Protein AF-A0A6I4YFV4-F1 (afdb_monomer_lite)

pLDDT: mean 97.65, std 2.55, range [76.44, 98.81]

Secondary structure (DSSP, 8-state):
---HHHHHHHHHHHHHHHHHH-SS--TTSHHHHHHHHHHHHHHHHTTT-HHHHHHHHHHHHHTT-HHHHHHHHHHH-S--HHHHHHHHHHHHHHHHHHHHTT-HHHHHHHHHHHHHH---HHHHHHHHH--

Structure (mmCIF, N/CA/C/O backbone):
data_AF-A0A6I4YFV4-F1
#
_entry.id   AF-A0A6I4YFV4-F1
#
loop_
_atom_site.group_PDB
_atom_site.id
_atom_site.type_symbol
_atom_site.label_atom_id
_atom_site.label_alt_id
_atom_site.label_comp_id
_atom_site.label_asym_id
_atom_site.label_entity_id
_atom_site.label_seq_id
_atom_site.pdbx_PDB_ins_code
_atom_site.Cartn_x
_atom_site.Cartn_y
_atom_site.Cartn_z
_atom_site.occupancy
_atom_site.B_iso_or_equiv
_atom_site.auth_seq_id
_atom_site.auth_comp_id
_atom_site.auth_asym_id
_atom_site.auth_atom_id
_atom_site.pdbx_PDB_model_num
ATOM 1 N N . MET A 1 1 ? 24.383 0.272 -16.233 1.00 76.44 1 MET A N 1
ATOM 2 C CA . MET A 1 1 ? 23.343 0.424 -15.193 1.00 76.44 1 MET A CA 1
ATOM 3 C C . MET A 1 1 ? 22.097 0.940 -15.897 1.00 76.44 1 MET A C 1
ATOM 5 O O . MET A 1 1 ? 22.258 1.804 -16.747 1.00 76.44 1 MET A O 1
ATOM 9 N N . MET A 1 2 ? 20.920 0.359 -15.648 1.00 92.19 2 MET A N 1
ATOM 10 C CA . MET A 1 2 ? 19.659 0.828 -16.249 1.00 92.19 2 MET A CA 1
ATOM 11 C C . MET A 1 2 ? 19.318 2.244 -15.765 1.00 92.19 2 MET A C 1
ATOM 13 O O . MET A 1 2 ? 19.670 2.585 -14.634 1.00 92.19 2 MET A O 1
ATOM 17 N N . SER A 1 3 ? 18.641 3.048 -16.589 1.00 98.00 3 SER A N 1
ATOM 18 C CA . SER A 1 3 ? 18.149 4.373 -16.181 1.00 98.00 3 SER A CA 1
ATOM 19 C C . SER A 1 3 ? 16.913 4.277 -15.270 1.00 98.00 3 SER A C 1
ATOM 21 O O . SER A 1 3 ? 16.324 3.203 -15.110 1.00 98.00 3 SER A O 1
ATOM 23 N N . ALA A 1 4 ? 16.496 5.398 -14.671 1.00 98.12 4 ALA A N 1
ATOM 24 C CA . ALA A 1 4 ? 15.256 5.451 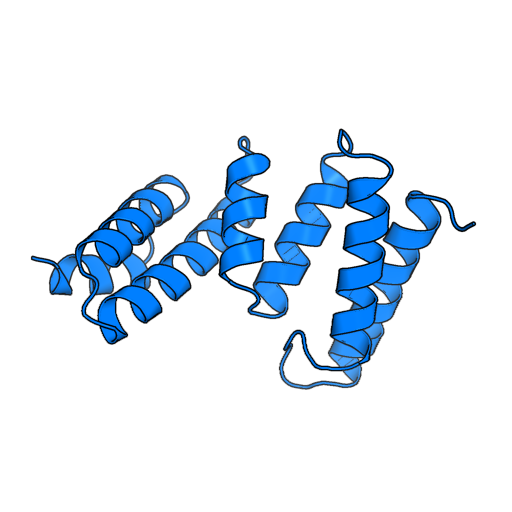-13.891 1.00 98.12 4 ALA A CA 1
ATOM 25 C C . ALA A 1 4 ? 14.028 5.127 -14.763 1.00 98.12 4 ALA A C 1
ATOM 27 O O . ALA A 1 4 ? 13.184 4.328 -14.361 1.00 98.12 4 ALA A O 1
ATOM 28 N N . GLY A 1 5 ? 13.985 5.659 -15.991 1.00 98.44 5 GLY A N 1
ATOM 29 C CA . GLY A 1 5 ? 12.933 5.366 -16.967 1.00 98.44 5 GLY A CA 1
ATOM 30 C C . GLY A 1 5 ? 12.903 3.899 -17.406 1.00 98.44 5 GLY A C 1
ATOM 31 O O . GLY A 1 5 ? 11.829 3.304 -17.465 1.00 98.44 5 GLY A O 1
ATOM 32 N N . ASP A 1 6 ? 14.066 3.273 -17.624 1.00 98.62 6 ASP A N 1
ATOM 33 C CA . ASP A 1 6 ? 14.132 1.841 -17.968 1.00 98.62 6 ASP A CA 1
ATOM 34 C C . ASP A 1 6 ? 13.599 0.962 -16.831 1.00 98.62 6 ASP A C 1
ATOM 36 O O . ASP A 1 6 ? 12.897 -0.023 -17.066 1.00 98.62 6 ASP A O 1
ATOM 40 N N . ASN A 1 7 ? 13.929 1.315 -15.584 1.00 98.75 7 ASN A N 1
ATOM 41 C CA . ASN A 1 7 ? 13.404 0.631 -14.406 1.00 98.75 7 ASN A CA 1
ATOM 42 C C . ASN A 1 7 ? 11.887 0.814 -14.294 1.00 98.75 7 ASN A C 1
ATOM 44 O O . ASN A 1 7 ? 11.171 -0.160 -14.077 1.00 98.75 7 ASN A O 1
ATOM 48 N N . PHE A 1 8 ? 11.381 2.030 -14.503 1.00 98.69 8 PHE A N 1
ATOM 49 C CA . PHE A 1 8 ? 9.947 2.300 -14.477 1.00 98.69 8 PHE A CA 1
ATOM 50 C C . PHE A 1 8 ? 9.189 1.485 -15.537 1.00 98.69 8 PHE A C 1
ATOM 52 O O . PHE A 1 8 ? 8.206 0.815 -15.217 1.00 98.69 8 PHE A O 1
ATOM 59 N N . ALA A 1 9 ? 9.696 1.450 -16.772 1.00 98.69 9 ALA A N 1
ATOM 60 C CA . ALA A 1 9 ? 9.115 0.653 -17.850 1.00 98.69 9 ALA A CA 1
ATOM 61 C C . ALA A 1 9 ? 9.141 -0.854 -17.537 1.00 98.69 9 ALA A C 1
ATOM 63 O O . ALA A 1 9 ? 8.137 -1.546 -17.722 1.00 98.69 9 ALA A O 1
ATOM 64 N N . LYS A 1 10 ? 10.253 -1.374 -16.996 1.00 98.62 10 LYS A N 1
ATOM 65 C CA . LYS A 1 10 ? 10.338 -2.786 -16.587 1.00 98.62 10 LYS A CA 1
ATOM 66 C C . LYS A 1 10 ? 9.394 -3.132 -15.446 1.00 98.62 10 LYS A C 1
ATOM 68 O O . LYS A 1 10 ? 8.813 -4.216 -15.456 1.00 98.62 10 LYS A O 1
ATOM 73 N N . ALA A 1 11 ? 9.198 -2.222 -14.497 1.00 98.75 11 ALA A N 1
ATOM 74 C CA . ALA A 1 11 ? 8.230 -2.413 -13.428 1.00 98.75 11 ALA A CA 1
ATOM 75 C C . ALA A 1 11 ? 6.809 -2.611 -13.982 1.00 98.75 11 ALA A C 1
ATOM 77 O O . ALA A 1 11 ? 6.113 -3.544 -13.577 1.00 98.75 11 ALA A O 1
ATOM 78 N N . GLN A 1 12 ? 6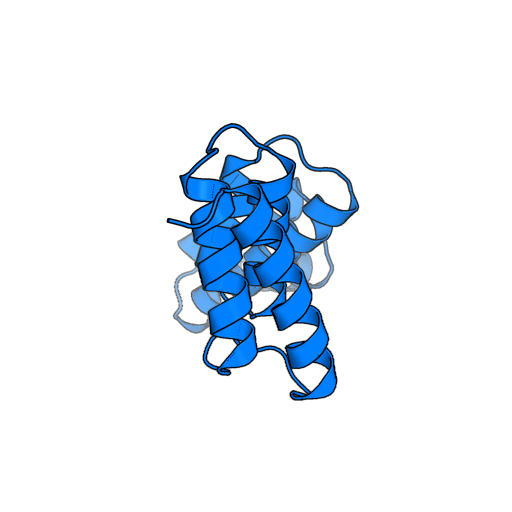.417 -1.788 -14.958 1.00 98.75 12 GLN A N 1
ATOM 79 C CA . GLN A 1 12 ? 5.125 -1.899 -15.641 1.00 98.75 12 GLN A CA 1
ATOM 80 C C . GLN A 1 12 ? 4.992 -3.200 -16.433 1.00 98.75 12 GLN A C 1
ATOM 82 O O . GLN A 1 12 ? 3.970 -3.880 -16.330 1.00 98.75 12 GLN A O 1
ATOM 87 N N . GLU A 1 13 ? 6.031 -3.586 -17.173 1.00 98.69 13 GLU A N 1
ATOM 88 C CA . GLU A 1 13 ? 6.051 -4.839 -17.929 1.00 98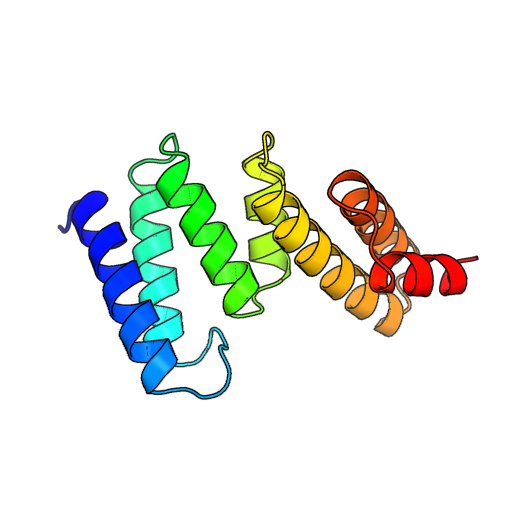.69 13 GLU A CA 1
ATOM 89 C C . GLU A 1 13 ? 5.855 -6.056 -17.011 1.00 98.69 13 GLU A C 1
ATOM 91 O O . GLU A 1 13 ? 4.985 -6.895 -17.265 1.00 98.69 13 GLU A O 1
ATOM 96 N N . TYR A 1 14 ? 6.607 -6.135 -15.909 1.00 98.75 14 TYR A N 1
ATOM 97 C CA . TYR A 1 14 ? 6.463 -7.232 -14.952 1.00 98.75 14 TYR A CA 1
ATOM 98 C C . TYR A 1 14 ? 5.108 -7.226 -14.254 1.00 98.75 14 TYR A C 1
ATOM 100 O O . TYR A 1 14 ? 4.552 -8.300 -14.035 1.00 98.75 14 TYR A O 1
ATOM 108 N N . ALA A 1 15 ? 4.546 -6.056 -13.942 1.00 98.69 15 ALA A N 1
ATOM 109 C CA . ALA A 1 15 ? 3.211 -5.962 -13.359 1.00 98.69 15 ALA A CA 1
ATOM 110 C C . ALA A 1 15 ? 2.137 -6.548 -14.293 1.00 98.69 15 ALA A C 1
ATOM 112 O O . ALA A 1 15 ? 1.286 -7.310 -13.838 1.00 98.69 15 ALA A O 1
ATOM 113 N N . VAL A 1 16 ? 2.213 -6.265 -15.599 1.00 98.50 16 VAL A N 1
ATOM 114 C CA . VAL A 1 16 ? 1.295 -6.837 -16.601 1.00 98.50 16 VAL A CA 1
ATOM 115 C C . VAL A 1 16 ? 1.458 -8.354 -16.696 1.00 98.50 16 VAL A C 1
ATOM 117 O O . VAL A 1 16 ? 0.469 -9.085 -16.691 1.00 98.50 16 VAL A O 1
ATOM 120 N N . GLN A 1 17 ? 2.695 -8.854 -16.735 1.00 98.62 17 GLN A N 1
ATOM 121 C CA . GLN A 1 17 ? 2.943 -10.301 -16.742 1.00 98.62 17 GLN A CA 1
ATOM 122 C C . GLN A 1 17 ? 2.431 -10.968 -15.456 1.00 98.62 17 GLN A C 1
ATOM 124 O O . GLN A 1 17 ? 1.857 -12.056 -15.501 1.00 98.62 17 GLN A O 1
ATOM 129 N N . ALA A 1 18 ? 2.609 -10.311 -14.309 1.00 98.44 18 ALA A N 1
ATOM 130 C CA . ALA A 1 18 ? 2.164 -10.800 -13.013 1.00 98.44 18 ALA A CA 1
ATOM 131 C C . ALA A 1 18 ? 0.633 -10.870 -12.911 1.00 98.44 18 ALA A C 1
ATOM 133 O O . ALA A 1 18 ? 0.122 -11.828 -12.333 1.00 98.44 18 ALA A O 1
ATOM 134 N N . ASP A 1 19 ? -0.086 -9.908 -13.498 1.00 97.94 19 ASP A N 1
ATOM 135 C CA . ASP A 1 19 ? -1.554 -9.919 -13.578 1.00 97.94 19 ASP A CA 1
ATOM 136 C C . ASP A 1 19 ? -2.090 -11.117 -14.374 1.00 97.94 19 ASP A C 1
ATOM 138 O O . ASP A 1 19 ? -3.137 -11.665 -14.036 1.00 97.94 19 ASP A O 1
ATOM 142 N N . VAL A 1 20 ? -1.365 -11.560 -15.405 1.00 97.81 20 VAL A N 1
ATOM 143 C CA . VAL A 1 20 ? -1.727 -12.756 -16.183 1.00 97.81 20 VAL A CA 1
ATOM 144 C C . VAL A 1 20 ? -1.362 -14.038 -15.432 1.00 97.81 20 VAL A C 1
ATOM 146 O O . VAL A 1 20 ? -2.126 -15.002 -15.427 1.00 97.81 20 VAL A O 1
ATOM 149 N N . ALA A 1 21 ? -0.186 -14.068 -14.803 1.00 97.88 21 ALA A N 1
ATOM 150 C CA . ALA A 1 21 ? 0.359 -15.275 -14.189 1.00 97.88 21 ALA A CA 1
ATOM 151 C C . ALA A 1 21 ? -0.261 -15.610 -12.823 1.00 97.88 21 ALA A C 1
ATOM 153 O O . ALA A 1 21 ? -0.306 -16.783 -12.439 1.00 97.88 21 ALA A O 1
ATOM 154 N N . TYR A 1 22 ? -0.693 -14.603 -12.058 1.00 97.44 22 TYR A N 1
ATOM 155 C CA . TYR A 1 22 ? -1.106 -14.776 -10.667 1.00 97.44 22 TYR A CA 1
ATOM 156 C C . TYR A 1 22 ? -2.530 -14.260 -10.432 1.00 97.44 22 TYR A C 1
ATOM 158 O O . TYR A 1 22 ? -2.749 -13.052 -10.456 1.00 97.44 22 TYR A O 1
ATOM 166 N N . PRO A 1 23 ? -3.486 -15.141 -10.073 1.00 94.75 23 PRO A N 1
ATOM 167 C CA . PRO A 1 23 ? -4.865 -14.731 -9.790 1.00 94.75 23 PRO A CA 1
ATOM 168 C C . PRO A 1 23 ? -5.003 -13.741 -8.628 1.00 94.75 23 PRO A C 1
ATOM 170 O O . PRO A 1 23 ? -5.977 -13.000 -8.548 1.00 94.75 23 PRO A O 1
ATOM 173 N N . VAL A 1 24 ? -4.049 -13.760 -7.692 1.00 95.31 24 VAL A N 1
ATOM 174 C CA . VAL A 1 24 ? -4.032 -12.879 -6.524 1.00 95.31 24 VAL A CA 1
ATOM 175 C C . VAL A 1 24 ? -2.673 -12.188 -6.440 1.00 95.31 24 VAL A C 1
ATOM 177 O O . VAL A 1 24 ? -1.650 -12.884 -6.372 1.00 95.31 24 VAL A O 1
ATOM 180 N N . PRO A 1 25 ? -2.634 -10.844 -6.403 1.00 96.38 25 PRO A N 1
ATOM 181 C CA . PRO A 1 25 ? -1.392 -10.114 -6.238 1.00 96.38 25 PRO A CA 1
ATOM 182 C C . PRO A 1 25 ? -0.873 -10.225 -4.804 1.00 96.38 25 PRO A C 1
ATOM 184 O O . PRO A 1 25 ? -1.600 -10.011 -3.829 1.00 96.38 25 PRO A O 1
ATOM 187 N N . PHE A 1 26 ? 0.409 -10.569 -4.690 1.00 96.31 26 PHE A N 1
ATOM 188 C CA . PHE A 1 26 ? 1.122 -10.690 -3.424 1.00 96.31 26 PHE A CA 1
ATOM 189 C C . PHE A 1 26 ? 2.617 -10.479 -3.659 1.00 96.31 26 PHE A C 1
ATOM 191 O O . PHE A 1 26 ? 3.154 -11.016 -4.630 1.00 96.31 26 PHE A O 1
ATOM 198 N N . TYR A 1 27 ? 3.271 -9.712 -2.785 1.00 94.31 27 TYR A N 1
ATOM 199 C CA . TYR A 1 27 ? 4.657 -9.271 -2.977 1.00 94.31 27 TYR A CA 1
ATOM 200 C C . TYR A 1 27 ? 5.635 -10.424 -3.238 1.00 94.31 27 TYR A C 1
ATOM 202 O O . TYR A 1 27 ? 6.425 -10.343 -4.170 1.00 94.31 27 TYR A O 1
ATOM 210 N N . ASP A 1 28 ? 5.531 -11.532 -2.499 1.00 94.31 28 ASP A N 1
ATOM 211 C CA . ASP A 1 28 ? 6.481 -12.652 -2.613 1.00 94.31 28 ASP A CA 1
ATOM 212 C C . ASP A 1 28 ? 6.363 -13.457 -3.920 1.00 94.31 28 ASP A C 1
ATOM 214 O O . ASP A 1 28 ? 7.153 -14.370 -4.172 1.00 94.31 28 ASP A O 1
ATOM 218 N N . ARG A 1 29 ? 5.391 -13.146 -4.784 1.00 97.19 29 ARG A N 1
ATOM 219 C CA . ARG A 1 29 ? 5.322 -13.745 -6.119 1.00 97.19 29 ARG A CA 1
ATOM 220 C C . ARG A 1 29 ? 6.424 -13.164 -6.998 1.00 97.19 29 ARG A C 1
ATOM 222 O O . ARG A 1 29 ? 6.556 -11.950 -7.095 1.00 97.19 29 ARG A O 1
ATOM 229 N N . THR A 1 30 ? 7.157 -14.021 -7.703 1.00 98.19 30 THR A N 1
ATOM 230 C CA . THR A 1 30 ? 8.371 -13.646 -8.446 1.00 98.19 30 THR A CA 1
ATOM 231 C C . THR A 1 30 ? 8.201 -12.417 -9.345 1.00 98.19 30 THR A C 1
ATOM 233 O O . THR A 1 30 ? 8.998 -11.490 -9.239 1.00 98.19 30 THR A O 1
ATOM 236 N N . LEU A 1 31 ? 7.154 -12.362 -10.180 1.00 98.44 31 LEU A N 1
ATOM 237 C CA . LEU A 1 31 ? 6.937 -11.208 -11.068 1.00 98.44 31 LEU A CA 1
ATOM 238 C C . LEU A 1 31 ? 6.456 -9.954 -10.318 1.00 98.44 31 LEU A C 1
ATOM 240 O O . LEU A 1 31 ? 6.840 -8.849 -10.684 1.00 98.44 31 LEU A O 1
ATOM 244 N N . TRP A 1 32 ? 5.674 -10.100 -9.240 1.00 98.50 32 TRP A N 1
ATOM 245 C CA . TRP A 1 32 ? 5.271 -8.953 -8.414 1.00 98.50 32 TRP A CA 1
ATOM 246 C C . TRP A 1 32 ? 6.451 -8.353 -7.660 1.00 98.50 32 TRP A C 1
ATOM 248 O O . TRP A 1 32 ? 6.588 -7.131 -7.626 1.00 98.50 32 TRP A O 1
ATOM 258 N N . LYS A 1 33 ? 7.325 -9.200 -7.114 1.00 98.44 33 LYS A N 1
ATOM 259 C CA . LYS A 1 33 ? 8.575 -8.767 -6.497 1.00 98.44 33 LYS A CA 1
ATOM 260 C C . LYS A 1 33 ? 9.445 -8.011 -7.494 1.00 98.44 33 LYS A C 1
ATOM 262 O O . LYS A 1 33 ? 9.849 -6.893 -7.205 1.00 98.44 33 LYS A O 1
ATOM 267 N N . ALA A 1 34 ? 9.645 -8.566 -8.691 1.00 98.56 34 ALA A N 1
ATOM 268 C CA . ALA A 1 34 ? 10.406 -7.902 -9.747 1.00 98.56 34 ALA A CA 1
ATOM 269 C C . ALA A 1 34 ? 9.799 -6.540 -10.133 1.00 98.56 34 ALA A C 1
ATOM 271 O O . ALA A 1 34 ? 10.527 -5.557 -10.259 1.00 98.56 34 ALA A O 1
ATOM 272 N N . ALA A 1 35 ? 8.470 -6.454 -10.267 1.00 98.81 35 ALA A N 1
ATOM 273 C CA . ALA A 1 35 ? 7.786 -5.193 -10.544 1.00 98.81 35 ALA A CA 1
ATOM 274 C C . ALA A 1 35 ? 8.042 -4.144 -9.448 1.00 98.81 35 ALA A C 1
ATOM 276 O O . ALA A 1 35 ? 8.392 -3.002 -9.745 1.00 98.81 35 ALA A O 1
ATOM 277 N N . VAL A 1 36 ? 7.907 -4.537 -8.178 1.00 98.75 36 VAL A N 1
ATOM 278 C CA . VAL A 1 36 ? 8.143 -3.656 -7.026 1.00 98.75 36 VAL A CA 1
ATOM 279 C C . VAL A 1 36 ? 9.608 -3.226 -6.937 1.00 98.75 36 VAL A C 1
ATOM 281 O O . VAL A 1 36 ? 9.866 -2.039 -6.745 1.00 98.75 36 VAL A O 1
ATOM 284 N N . ASP A 1 37 ? 10.557 -4.146 -7.119 1.00 98.62 37 ASP A N 1
ATOM 285 C CA . ASP A 1 37 ? 11.995 -3.861 -7.047 1.00 98.62 37 ASP A CA 1
ATOM 286 C C . ASP A 1 37 ? 12.405 -2.834 -8.114 1.00 98.62 37 ASP A C 1
ATOM 288 O O . ASP A 1 37 ? 13.072 -1.842 -7.814 1.00 98.62 37 ASP A O 1
ATOM 292 N N . HIS A 1 38 ? 11.943 -3.008 -9.354 1.00 98.81 38 HIS A N 1
ATOM 293 C CA . HIS A 1 38 ? 12.211 -2.048 -10.424 1.00 98.81 38 HIS A CA 1
ATOM 294 C C . HIS A 1 38 ? 11.529 -0.691 -10.188 1.00 98.81 38 HIS A C 1
ATOM 296 O O . HIS A 1 38 ? 12.164 0.348 -10.379 1.00 98.81 38 HIS A O 1
ATOM 302 N N . ALA A 1 39 ? 10.283 -0.663 -9.705 1.00 98.81 39 ALA A N 1
ATOM 303 C CA . ALA A 1 39 ? 9.627 0.596 -9.346 1.00 98.81 39 ALA A CA 1
ATOM 304 C C . ALA A 1 39 ? 10.371 1.317 -8.210 1.00 98.81 39 ALA A C 1
ATOM 306 O O . ALA A 1 39 ? 10.516 2.540 -8.238 1.00 98.81 39 ALA A O 1
ATOM 307 N N . TYR A 1 40 ? 10.893 0.562 -7.240 1.00 98.62 40 TYR A N 1
ATOM 308 C CA . TYR A 1 40 ? 11.710 1.092 -6.156 1.00 98.62 40 TYR A CA 1
ATOM 309 C C . TY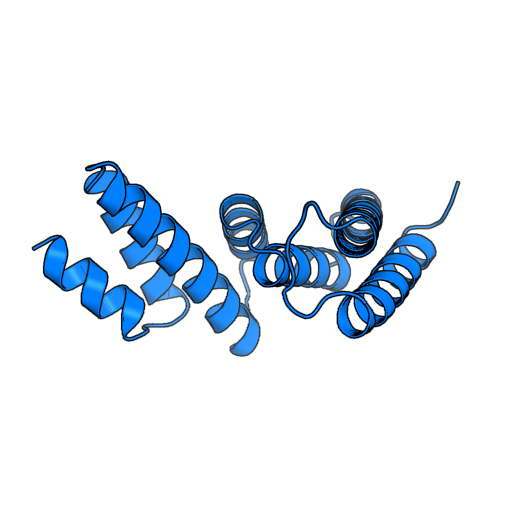R A 1 40 ? 13.013 1.704 -6.671 1.00 98.62 40 TYR A C 1
ATOM 311 O O . TYR A 1 40 ? 13.363 2.811 -6.254 1.00 98.62 40 TYR A O 1
ATOM 319 N N . TYR A 1 41 ? 13.709 1.042 -7.599 1.00 98.56 41 TYR A N 1
ATOM 320 C CA . TYR A 1 41 ? 14.906 1.611 -8.220 1.00 98.56 41 TYR A CA 1
ATOM 321 C C . TYR A 1 41 ? 14.599 2.908 -8.971 1.00 98.56 41 TYR A C 1
ATOM 323 O O . TYR A 1 41 ? 15.297 3.897 -8.753 1.00 98.56 41 TYR A O 1
ATOM 331 N N . ALA A 1 42 ? 13.537 2.944 -9.781 1.00 98.69 42 ALA A N 1
ATOM 332 C CA . ALA A 1 42 ? 13.131 4.159 -10.489 1.00 98.69 42 ALA A CA 1
ATOM 333 C C . ALA A 1 42 ? 12.865 5.326 -9.520 1.00 98.69 42 ALA A C 1
ATOM 335 O O . ALA A 1 42 ? 13.460 6.396 -9.657 1.00 98.69 42 ALA A O 1
ATOM 336 N N . ALA A 1 43 ? 12.041 5.094 -8.492 1.00 98.44 43 ALA A N 1
ATOM 337 C CA . ALA A 1 43 ? 11.707 6.103 -7.487 1.00 98.44 43 ALA A CA 1
ATOM 338 C C . ALA A 1 43 ? 12.917 6.532 -6.638 1.00 98.44 43 ALA A C 1
ATOM 340 O O . ALA A 1 43 ? 12.987 7.677 -6.207 1.00 98.44 43 ALA A O 1
ATOM 341 N N . SER A 1 44 ? 13.886 5.642 -6.405 1.00 98.12 44 SER A N 1
ATOM 342 C CA . SER A 1 44 ? 15.094 5.965 -5.633 1.00 98.12 44 SER A CA 1
ATOM 343 C C . SER A 1 44 ? 16.110 6.771 -6.440 1.00 98.12 44 SER A C 1
ATOM 345 O O . SER A 1 44 ? 16.781 7.640 -5.886 1.00 98.12 44 SER A O 1
ATOM 347 N N . MET A 1 45 ? 16.235 6.489 -7.740 1.00 98.25 45 MET A N 1
ATOM 348 C CA . MET A 1 45 ? 17.138 7.215 -8.641 1.00 98.25 45 MET A CA 1
ATOM 349 C C . MET A 1 45 ? 16.652 8.642 -8.907 1.00 98.25 45 MET A C 1
ATOM 351 O O . MET A 1 45 ? 17.464 9.559 -9.000 1.00 98.25 45 MET A O 1
ATOM 355 N N . GLU A 1 46 ? 15.335 8.837 -8.984 1.00 97.88 46 GLU A N 1
ATOM 356 C CA . GLU A 1 46 ? 14.704 10.145 -9.151 1.00 97.88 46 GLU A CA 1
ATOM 357 C C . GLU A 1 46 ? 13.691 10.399 -8.031 1.00 97.88 46 GLU A C 1
ATOM 359 O O . GLU A 1 46 ? 12.481 10.421 -8.245 1.00 97.88 46 GLU A O 1
ATOM 364 N N . ALA A 1 47 ? 14.190 10.632 -6.814 1.00 95.62 47 ALA A N 1
ATOM 365 C CA . ALA A 1 47 ? 13.350 10.813 -5.626 1.00 95.62 47 ALA A CA 1
ATOM 366 C C . ALA A 1 47 ? 12.306 11.942 -5.747 1.00 95.62 47 ALA A C 1
ATOM 368 O O . ALA A 1 47 ? 11.265 11.878 -5.100 1.00 95.62 47 ALA A O 1
ATOM 369 N N . GLY A 1 48 ? 12.560 12.957 -6.583 1.00 95.75 48 GLY A N 1
ATOM 370 C CA . GLY A 1 48 ? 11.623 14.054 -6.857 1.00 95.75 48 GLY A CA 1
ATOM 371 C C . GLY A 1 48 ? 10.550 13.742 -7.909 1.00 95.75 48 GLY A C 1
ATOM 372 O O . GLY A 1 48 ? 9.641 14.548 -8.100 1.00 95.75 48 GLY A O 1
ATOM 373 N N . ASN A 1 49 ? 10.634 12.603 -8.601 1.00 97.88 49 ASN A N 1
ATOM 374 C CA . ASN A 1 49 ? 9.682 12.234 -9.641 1.00 97.88 49 ASN A CA 1
ATOM 375 C C . ASN A 1 49 ? 8.402 11.661 -9.010 1.00 97.88 49 ASN A C 1
ATOM 377 O O . ASN A 1 49 ? 8.380 10.536 -8.497 1.00 97.88 49 ASN A O 1
ATOM 381 N N . ARG A 1 50 ? 7.323 12.451 -9.023 1.00 97.31 50 ARG A N 1
ATOM 382 C CA . ARG A 1 50 ? 6.051 12.085 -8.386 1.00 97.31 50 ARG A CA 1
ATOM 383 C C . ARG A 1 50 ? 5.443 10.818 -8.991 1.00 97.31 50 ARG A C 1
ATOM 385 O O . ARG A 1 50 ? 4.916 10.001 -8.240 1.00 97.31 50 ARG A O 1
ATOM 392 N N . ASP A 1 51 ? 5.548 10.632 -10.303 1.00 97.88 51 ASP A N 1
ATOM 393 C CA . ASP A 1 51 ? 4.921 9.506 -11.002 1.00 97.88 51 ASP A CA 1
ATOM 394 C C . ASP A 1 51 ? 5.565 8.177 -10.602 1.00 97.88 51 ASP A C 1
ATOM 396 O O . ASP A 1 51 ? 4.864 7.206 -10.308 1.00 97.88 51 ASP A O 1
ATOM 400 N N . TYR A 1 52 ? 6.895 8.142 -10.483 1.00 98.62 52 TYR A N 1
ATOM 401 C CA . TYR A 1 52 ? 7.605 6.946 -10.020 1.00 98.62 52 TYR A CA 1
ATOM 402 C C . TYR A 1 52 ? 7.248 6.604 -8.572 1.00 98.62 52 TYR A C 1
ATOM 404 O O . TYR A 1 52 ? 6.998 5.442 -8.243 1.00 98.62 52 TYR A O 1
ATOM 412 N N . ASN A 1 53 ? 7.161 7.617 -7.708 1.00 98.56 53 ASN A N 1
ATOM 413 C CA . ASN A 1 53 ? 6.782 7.433 -6.309 1.00 98.56 53 ASN A CA 1
ATOM 414 C C . ASN A 1 53 ? 5.320 6.978 -6.154 1.00 98.56 53 ASN A C 1
ATOM 416 O O . ASN A 1 53 ? 5.039 6.074 -5.362 1.00 98.56 53 ASN A O 1
ATOM 420 N N . ALA A 1 54 ? 4.394 7.560 -6.921 1.00 98.56 54 ALA A N 1
ATOM 421 C CA . ALA A 1 54 ? 2.982 7.179 -6.926 1.00 98.56 54 ALA A CA 1
ATOM 422 C C . ALA A 1 54 ? 2.781 5.754 -7.449 1.00 98.56 54 ALA A C 1
ATOM 424 O O . ALA A 1 54 ? 2.034 4.975 -6.854 1.00 98.56 54 ALA A O 1
ATOM 425 N N . TYR A 1 55 ? 3.504 5.370 -8.501 1.00 98.75 55 TYR A N 1
ATOM 426 C CA . TYR A 1 55 ? 3.442 4.015 -9.036 1.00 98.75 55 TYR A CA 1
ATOM 427 C C . TYR A 1 55 ? 4.001 2.972 -8.061 1.00 98.75 55 TYR A C 1
ATOM 429 O O . TYR A 1 55 ? 3.389 1.922 -7.854 1.00 98.75 55 TYR A O 1
ATOM 437 N N . LEU A 1 56 ? 5.113 3.273 -7.385 1.00 98.81 56 LEU A N 1
ATOM 438 C CA . LEU A 1 56 ? 5.637 2.412 -6.325 1.00 98.81 56 LEU A CA 1
ATOM 439 C C . LEU A 1 56 ? 4.616 2.233 -5.189 1.00 98.81 56 LEU A C 1
ATOM 441 O O . LEU A 1 56 ? 4.381 1.113 -4.730 1.00 98.81 56 LEU A O 1
ATOM 445 N N . ALA A 1 57 ? 3.968 3.319 -4.761 1.00 98.75 57 ALA A N 1
ATOM 446 C CA . ALA A 1 57 ? 2.926 3.273 -3.740 1.00 98.75 57 ALA A CA 1
ATOM 447 C C . ALA A 1 57 ? 1.713 2.432 -4.189 1.00 98.75 57 ALA A C 1
ATOM 449 O O . ALA A 1 57 ? 1.193 1.626 -3.410 1.00 98.75 57 ALA A O 1
ATOM 450 N N . GLN A 1 58 ? 1.313 2.547 -5.460 1.00 98.69 58 GLN A N 1
ATOM 451 C CA . GLN A 1 58 ? 0.264 1.725 -6.067 1.00 98.69 58 GLN A CA 1
ATOM 452 C C . GLN A 1 58 ? 0.633 0.240 -6.059 1.00 98.69 58 GLN A C 1
ATOM 454 O O . GLN A 1 58 ? -0.197 -0.588 -5.668 1.00 98.69 58 GLN A O 1
ATOM 459 N N . LEU A 1 59 ? 1.864 -0.113 -6.438 1.00 98.81 59 LEU A N 1
ATOM 460 C CA . LEU A 1 59 ? 2.324 -1.500 -6.408 1.00 98.81 59 LEU A CA 1
ATOM 461 C C . LEU A 1 59 ? 2.377 -2.052 -4.983 1.00 98.81 59 LEU A C 1
ATOM 463 O O . LEU A 1 59 ? 1.940 -3.184 -4.771 1.00 98.81 59 LEU A O 1
ATOM 467 N N . TYR A 1 60 ? 2.816 -1.273 -3.991 1.00 98.81 60 TYR A N 1
ATOM 468 C CA . TYR A 1 60 ? 2.740 -1.697 -2.589 1.00 98.81 60 TYR A CA 1
ATOM 469 C C . TYR A 1 60 ? 1.298 -1.956 -2.142 1.00 98.81 60 TYR A C 1
ATOM 471 O O . TYR A 1 60 ? 1.040 -2.967 -1.486 1.00 98.81 60 TYR A O 1
ATOM 479 N N . THR A 1 61 ? 0.342 -1.101 -2.523 1.00 98.62 61 THR A N 1
ATOM 480 C CA . THR A 1 61 ? -1.082 -1.335 -2.229 1.00 98.62 61 THR A CA 1
ATOM 481 C C . THR A 1 61 ? -1.579 -2.609 -2.915 1.00 98.62 61 THR A C 1
ATOM 483 O O . THR A 1 61 ? -2.193 -3.457 -2.266 1.00 98.62 61 THR A O 1
ATOM 486 N N . LYS A 1 62 ? -1.293 -2.777 -4.212 1.00 98.31 62 LYS A N 1
ATOM 487 C CA . LYS A 1 62 ? -1.742 -3.929 -5.011 1.00 98.31 62 LYS A CA 1
ATOM 488 C C . LYS A 1 62 ? -1.176 -5.249 -4.489 1.00 98.31 62 LYS A C 1
ATOM 490 O O . LYS A 1 62 ? -1.897 -6.236 -4.408 1.00 98.31 62 LYS A O 1
ATOM 495 N N . THR A 1 63 ? 0.094 -5.256 -4.096 1.00 98.38 63 THR A N 1
ATOM 496 C CA . THR A 1 63 ? 0.809 -6.442 -3.593 1.00 98.38 63 THR A CA 1
ATOM 497 C C . THR A 1 63 ? 0.635 -6.675 -2.093 1.00 98.38 63 THR A C 1
ATOM 499 O O . THR A 1 63 ? 1.248 -7.591 -1.544 1.00 98.38 63 THR A O 1
ATOM 502 N N . GLN A 1 64 ? -0.241 -5.898 -1.446 1.00 97.75 64 GLN A N 1
ATOM 503 C CA . GLN A 1 64 ? -0.606 -6.029 -0.034 1.00 97.75 64 GLN A CA 1
ATOM 504 C C . GLN A 1 64 ? 0.542 -5.738 0.941 1.00 97.75 64 GLN A C 1
ATOM 506 O O . GLN A 1 64 ? 0.520 -6.166 2.097 1.00 97.75 64 GLN A O 1
ATOM 511 N N . TRP A 1 65 ? 1.537 -4.961 0.512 1.00 97.81 65 TRP A N 1
ATOM 512 C CA . TRP A 1 65 ? 2.643 -4.533 1.360 1.00 97.81 65 TRP A CA 1
ATOM 513 C C . TRP A 1 65 ? 2.246 -3.285 2.165 1.00 97.81 65 TRP A C 1
ATOM 515 O O . TRP A 1 65 ? 2.742 -2.176 1.958 1.00 97.81 65 TRP A O 1
ATOM 525 N N . TRP A 1 66 ? 1.277 -3.466 3.069 1.00 98.25 66 TRP A N 1
ATOM 526 C CA . TRP A 1 66 ? 0.452 -2.382 3.617 1.00 98.25 66 TRP A CA 1
ATOM 527 C C . TRP A 1 66 ? 1.226 -1.251 4.296 1.00 98.25 66 TRP A C 1
ATOM 529 O O . TRP A 1 66 ? 0.891 -0.087 4.091 1.00 98.25 66 TRP A O 1
ATOM 539 N N . ILE A 1 67 ? 2.264 -1.562 5.078 1.00 98.31 67 ILE A N 1
ATOM 540 C CA . 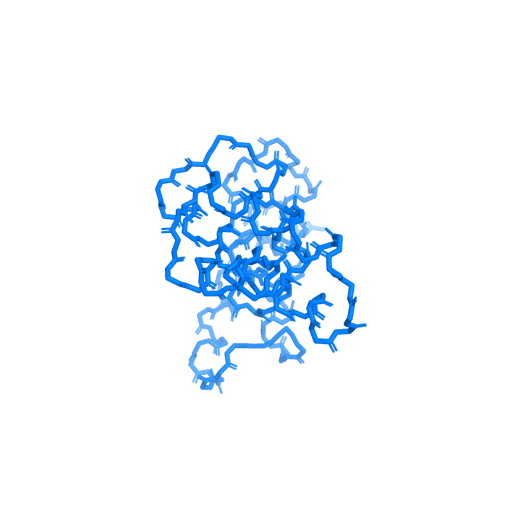ILE A 1 67 ? 3.053 -0.529 5.764 1.00 98.31 67 ILE A CA 1
ATOM 541 C C . ILE A 1 67 ? 3.889 0.297 4.781 1.00 98.31 67 ILE A C 1
ATOM 543 O O . ILE A 1 67 ? 3.964 1.518 4.906 1.00 98.31 67 ILE A O 1
ATOM 547 N N . ASN A 1 68 ? 4.449 -0.343 3.751 1.00 98.62 68 ASN A N 1
ATOM 548 C CA . ASN A 1 68 ? 5.192 0.335 2.694 1.00 98.62 68 ASN A CA 1
ATOM 549 C C . ASN A 1 68 ? 4.262 1.224 1.860 1.00 98.62 68 ASN A C 1
ATOM 551 O O . ASN A 1 68 ? 4.615 2.371 1.583 1.00 98.62 68 ASN A O 1
ATOM 555 N N . ALA A 1 69 ? 3.061 0.733 1.536 1.00 98.75 69 ALA A N 1
ATOM 556 C CA . ALA A 1 69 ? 2.027 1.510 0.858 1.00 98.75 69 ALA A CA 1
ATOM 557 C C . ALA A 1 69 ? 1.648 2.757 1.668 1.00 98.75 69 ALA A C 1
ATOM 559 O O . ALA A 1 69 ? 1.776 3.876 1.177 1.00 98.75 69 ALA A O 1
ATOM 560 N N . TYR A 1 70 ? 1.261 2.576 2.933 1.00 98.75 70 TYR A N 1
ATOM 561 C CA . TYR A 1 70 ? 0.869 3.664 3.830 1.00 98.75 70 TYR A CA 1
ATOM 562 C C . TYR A 1 70 ? 1.959 4.739 3.955 1.00 98.75 70 TYR A C 1
ATOM 564 O O . TYR A 1 70 ? 1.680 5.937 3.854 1.00 98.75 70 TYR A O 1
ATOM 572 N N . ASN A 1 71 ? 3.216 4.321 4.122 1.00 98.44 71 ASN A N 1
ATOM 573 C CA . ASN A 1 71 ? 4.349 5.239 4.223 1.00 98.44 71 ASN A CA 1
ATOM 574 C C . ASN A 1 71 ? 4.618 5.976 2.903 1.00 98.44 71 ASN A C 1
ATOM 576 O O . ASN A 1 71 ? 4.984 7.151 2.916 1.00 98.44 71 ASN A O 1
ATOM 580 N N . ALA A 1 72 ? 4.459 5.311 1.756 1.00 98.31 72 ALA A N 1
ATOM 581 C CA . ALA A 1 72 ? 4.626 5.941 0.450 1.00 98.31 72 ALA A CA 1
ATOM 582 C C . ALA A 1 72 ? 3.531 6.990 0.184 1.00 98.31 72 ALA A C 1
ATOM 584 O O . ALA A 1 72 ? 3.859 8.134 -0.128 1.00 98.31 72 ALA A O 1
ATOM 585 N N . TRP A 1 73 ? 2.260 6.658 0.432 1.00 98.50 73 TRP A N 1
ATOM 586 C CA . TRP A 1 73 ? 1.149 7.611 0.308 1.00 98.50 73 TRP A CA 1
ATOM 587 C C . TRP A 1 73 ? 1.266 8.793 1.273 1.00 98.50 73 TRP A C 1
ATOM 589 O O . TRP A 1 73 ? 1.019 9.933 0.889 1.00 98.50 73 TRP A O 1
ATOM 599 N N . THR A 1 74 ? 1.712 8.547 2.508 1.00 98.12 74 THR A N 1
ATOM 600 C CA . THR A 1 74 ? 1.962 9.617 3.488 1.00 98.12 74 THR A CA 1
ATOM 601 C C . THR A 1 74 ? 3.035 10.593 3.015 1.00 98.12 74 THR A C 1
ATOM 603 O O . THR A 1 74 ? 2.881 11.794 3.220 1.00 98.12 74 THR A O 1
ATOM 606 N N . ARG A 1 75 ? 4.101 10.098 2.375 1.00 97.06 75 ARG A N 1
ATOM 607 C CA . ARG A 1 75 ? 5.197 10.938 1.867 1.00 97.06 75 ARG A CA 1
ATOM 608 C C . ARG A 1 75 ? 4.821 11.732 0.619 1.00 97.06 75 ARG A C 1
ATOM 610 O O . ARG A 1 75 ? 5.303 12.847 0.474 1.00 97.06 75 ARG A O 1
ATOM 617 N N . LEU A 1 76 ? 3.975 11.179 -0.252 1.00 96.12 76 LEU A N 1
ATOM 618 C CA . LEU A 1 76 ? 3.499 11.871 -1.456 1.00 96.12 76 LEU A CA 1
ATOM 619 C C . LEU A 1 76 ? 2.662 13.115 -1.127 1.00 96.12 76 LEU A C 1
ATOM 621 O O . LEU A 1 76 ? 2.752 14.112 -1.836 1.00 96.12 76 LEU A O 1
ATOM 625 N N . GLY A 1 77 ? 1.895 13.080 -0.033 1.00 89.50 77 GLY A N 1
ATOM 626 C CA . GLY A 1 77 ? 1.191 14.248 0.496 1.00 89.50 77 GLY A CA 1
ATOM 627 C C . GLY A 1 77 ? -0.032 14.646 -0.328 1.00 89.50 77 GLY A C 1
ATOM 628 O O . GLY A 1 77 ? -1.151 14.299 0.049 1.00 89.50 77 GLY A O 1
ATOM 629 N N . ASP A 1 78 ? 0.173 15.386 -1.419 1.00 92.12 78 ASP A N 1
ATOM 630 C CA . ASP A 1 78 ? -0.908 15.857 -2.292 1.00 92.12 78 ASP A CA 1
ATOM 631 C C . ASP A 1 78 ? -1.397 14.713 -3.185 1.00 92.12 78 ASP A C 1
ATOM 633 O O . ASP A 1 78 ? -0.747 14.356 -4.170 1.00 92.12 78 ASP A O 1
ATOM 637 N N . LEU A 1 79 ? -2.503 14.086 -2.781 1.00 97.75 79 LEU A N 1
ATOM 638 C CA . LEU A 1 79 ? -3.076 12.903 -3.418 1.00 97.75 79 LEU A CA 1
ATOM 639 C C . LEU A 1 79 ? -4.340 13.264 -4.198 1.00 97.75 79 LEU A C 1
ATOM 641 O O . LEU A 1 79 ? -5.225 13.956 -3.684 1.00 97.75 79 LEU A O 1
ATOM 645 N N . ASN A 1 80 ? -4.478 12.705 -5.397 1.00 97.50 80 ASN A N 1
ATOM 646 C CA . ASN A 1 80 ? -5.749 12.729 -6.112 1.00 97.50 80 ASN A CA 1
ATOM 647 C C . ASN A 1 80 ? -6.775 11.782 -5.457 1.00 97.50 80 ASN A C 1
ATOM 649 O O . ASN A 1 80 ? -6.455 11.004 -4.554 1.00 97.50 80 ASN A O 1
ATOM 653 N N . ASP A 1 81 ? -8.024 11.826 -5.917 1.00 97.81 81 ASP A N 1
ATOM 654 C CA . ASP A 1 81 ? -9.107 11.060 -5.294 1.00 97.81 81 ASP A CA 1
ATOM 655 C C . ASP A 1 81 ? -8.888 9.544 -5.356 1.00 97.81 81 ASP A C 1
ATOM 657 O O . ASP A 1 81 ? -9.163 8.844 -4.383 1.00 97.81 81 ASP A O 1
ATOM 661 N N . GLN A 1 82 ? -8.321 9.025 -6.446 1.00 97.88 82 GLN A N 1
ATOM 662 C CA . GLN A 1 82 ? -8.018 7.599 -6.572 1.00 97.88 82 GLN A CA 1
ATOM 663 C C . GLN A 1 82 ? -6.885 7.168 -5.626 1.00 97.88 82 GLN A C 1
ATOM 665 O O . GLN A 1 82 ? -6.965 6.111 -4.991 1.00 97.88 82 GLN A O 1
ATOM 670 N N . GLU A 1 83 ? -5.845 7.987 -5.495 1.00 98.56 83 GLU A N 1
ATOM 671 C CA . GLU A 1 83 ? -4.727 7.749 -4.580 1.00 98.56 83 GLU A CA 1
ATOM 672 C C . GLU A 1 83 ? -5.179 7.823 -3.118 1.00 98.56 83 GLU A C 1
ATOM 674 O O . GLU A 1 83 ? -4.774 6.983 -2.313 1.00 98.56 83 GLU A O 1
ATOM 679 N N . LYS A 1 84 ? -6.083 8.751 -2.775 1.00 98.69 84 LYS A N 1
ATOM 680 C CA . LYS A 1 84 ? -6.714 8.814 -1.446 1.00 98.69 84 LYS A CA 1
ATOM 681 C C . LYS A 1 84 ? -7.446 7.519 -1.099 1.00 98.69 84 LYS A C 1
ATOM 683 O O . LYS A 1 84 ? -7.329 7.048 0.033 1.00 98.69 84 LYS A O 1
ATOM 688 N N . GLN A 1 85 ? -8.146 6.904 -2.057 1.00 98.62 85 GLN A N 1
ATOM 689 C CA . GLN A 1 85 ? -8.793 5.603 -1.837 1.00 98.62 85 GLN A CA 1
ATOM 690 C C . GLN A 1 85 ? -7.766 4.498 -1.543 1.00 98.62 85 GLN A C 1
ATOM 692 O O . GLN A 1 85 ? -7.953 3.706 -0.618 1.00 98.62 85 GLN A O 1
ATOM 697 N N . TRP A 1 86 ? -6.651 4.448 -2.278 1.00 98.50 86 TRP A N 1
ATOM 698 C CA . TRP A 1 86 ? -5.586 3.466 -2.032 1.00 98.50 86 TRP A CA 1
ATOM 699 C C . TRP A 1 86 ? -4.852 3.697 -0.708 1.00 98.50 86 TRP A C 1
ATOM 701 O O . TRP A 1 86 ? -4.554 2.736 0.008 1.00 98.50 86 TRP A O 1
ATOM 711 N N . ALA A 1 87 ? -4.603 4.957 -0.357 1.00 98.69 87 ALA A N 1
ATOM 712 C CA . ALA A 1 87 ? -4.024 5.348 0.919 1.00 98.69 87 ALA A CA 1
ATOM 713 C C . ALA A 1 87 ? -4.941 4.949 2.085 1.00 98.69 87 ALA A C 1
ATOM 715 O O . ALA A 1 87 ? -4.503 4.255 3.008 1.00 98.69 87 ALA A O 1
ATOM 716 N N . SER A 1 88 ? -6.233 5.280 1.993 1.00 98.69 88 SER A N 1
ATOM 717 C CA . SER A 1 88 ? -7.267 4.878 2.954 1.00 98.69 88 SER A CA 1
ATOM 718 C C . SER A 1 88 ? -7.366 3.355 3.100 1.00 98.69 88 SER A C 1
ATOM 720 O O . SER A 1 88 ? -7.380 2.842 4.221 1.00 98.69 88 SER A O 1
ATOM 722 N N . LEU A 1 89 ? -7.317 2.603 1.994 1.00 98.69 89 LEU A N 1
ATOM 723 C CA . LEU A 1 89 ? -7.290 1.138 2.028 1.00 98.69 89 LEU A CA 1
ATOM 724 C C . LEU A 1 89 ? -6.088 0.605 2.822 1.00 98.69 89 LEU A C 1
ATOM 726 O O . LEU A 1 89 ? -6.261 -0.268 3.676 1.00 98.69 89 LEU A O 1
ATOM 730 N N . SER A 1 90 ? -4.882 1.127 2.570 1.00 98.75 90 SER A N 1
ATOM 731 C CA . SER A 1 90 ? -3.684 0.712 3.314 1.00 98.75 90 SER A CA 1
ATOM 732 C C . SER A 1 90 ? -3.820 0.982 4.818 1.00 98.75 90 SER A C 1
ATOM 734 O O . SER A 1 90 ? -3.514 0.108 5.633 1.00 98.75 90 SER A O 1
ATOM 736 N N . ALA A 1 91 ? -4.377 2.140 5.189 1.00 98.81 91 ALA A N 1
ATOM 737 C CA . ALA A 1 91 ? -4.629 2.507 6.577 1.00 98.81 91 ALA A CA 1
ATOM 738 C C . ALA A 1 91 ? -5.662 1.581 7.231 1.00 98.81 91 ALA A C 1
ATOM 740 O O . ALA A 1 91 ? -5.426 1.080 8.327 1.00 98.81 91 ALA A O 1
ATOM 741 N N . ALA A 1 92 ? -6.760 1.263 6.542 1.00 98.81 92 ALA A N 1
ATOM 742 C CA . ALA A 1 92 ? -7.781 0.344 7.044 1.00 98.81 92 ALA A CA 1
ATOM 743 C C . ALA A 1 92 ? -7.216 -1.063 7.313 1.00 98.81 92 ALA A C 1
ATOM 745 O O . ALA A 1 92 ? -7.554 -1.692 8.319 1.00 98.81 92 ALA A O 1
ATOM 746 N N . LYS A 1 93 ? -6.322 -1.556 6.444 1.00 98.62 93 LYS A N 1
ATOM 747 C CA . LYS A 1 93 ? -5.647 -2.850 6.637 1.00 98.62 93 LYS A CA 1
ATOM 748 C C . LYS A 1 93 ? -4.712 -2.831 7.844 1.00 98.62 93 LYS A C 1
ATOM 750 O O . LYS A 1 93 ? -4.766 -3.753 8.656 1.00 98.62 93 LYS A O 1
ATOM 755 N N . LEU A 1 94 ? -3.907 -1.783 8.002 1.00 98.81 94 LEU A N 1
ATOM 756 C CA . LEU A 1 94 ? -3.027 -1.632 9.164 1.00 98.81 94 LEU A CA 1
ATOM 757 C C . LEU A 1 94 ? -3.813 -1.458 10.468 1.00 98.81 94 LEU A C 1
ATOM 759 O O . LEU A 1 94 ? -3.467 -2.081 11.471 1.00 98.81 94 LEU A O 1
ATOM 763 N N . ALA A 1 95 ? -4.902 -0.688 10.441 1.00 98.81 95 ALA A N 1
ATOM 764 C CA . ALA A 1 95 ? -5.804 -0.519 11.573 1.00 98.81 95 ALA A CA 1
ATOM 765 C C . ALA A 1 95 ? -6.394 -1.857 12.032 1.00 98.81 95 ALA A C 1
ATOM 767 O O . ALA A 1 95 ? -6.381 -2.172 13.221 1.00 98.81 95 ALA A O 1
ATOM 768 N N . TYR A 1 96 ? -6.857 -2.679 11.087 1.00 98.44 96 TYR A N 1
ATOM 769 C CA . TYR A 1 96 ? -7.374 -4.013 11.383 1.00 98.44 96 TYR A CA 1
ATOM 770 C C . TYR A 1 96 ? -6.302 -4.927 11.996 1.00 98.44 96 TYR A C 1
ATOM 772 O O . TYR A 1 96 ? -6.560 -5.571 13.011 1.00 98.44 96 TYR A O 1
ATOM 780 N N . LEU A 1 97 ? -5.089 -4.945 11.431 1.00 98.38 97 LEU A N 1
ATOM 781 C CA . LEU A 1 97 ? -3.968 -5.737 11.956 1.00 98.38 97 LEU A CA 1
ATOM 782 C C . LEU A 1 97 ? -3.516 -5.270 13.350 1.00 98.38 97 LEU A C 1
ATOM 784 O O . LEU A 1 97 ? -3.130 -6.087 14.184 1.00 98.38 97 LEU A O 1
ATOM 788 N N . ALA A 1 98 ? -3.543 -3.966 13.626 1.00 98.56 98 ALA A N 1
ATOM 789 C CA . ALA A 1 98 ? -3.275 -3.430 14.959 1.00 98.56 98 ALA A CA 1
ATOM 790 C C . ALA A 1 98 ? -4.359 -3.863 15.958 1.00 98.56 98 ALA A C 1
ATOM 792 O O . ALA A 1 98 ? -4.030 -4.403 17.015 1.00 98.56 98 ALA A O 1
ATOM 793 N N . LEU A 1 99 ? -5.635 -3.747 15.577 1.00 97.81 99 LEU A N 1
ATOM 794 C CA . LEU A 1 99 ? -6.761 -4.167 16.411 1.00 97.81 99 LEU A CA 1
ATOM 795 C C . LEU A 1 99 ? -6.706 -5.667 16.739 1.00 97.81 99 LEU A C 1
ATOM 797 O O . LEU A 1 99 ? -6.912 -6.045 17.889 1.00 97.81 99 LEU A O 1
ATOM 801 N N . GLN A 1 100 ? -6.383 -6.520 15.763 1.00 97.69 100 GLN A N 1
ATOM 802 C CA . GLN A 1 100 ? -6.215 -7.963 15.985 1.00 97.69 100 GLN A CA 1
ATOM 803 C C . GLN A 1 100 ? -5.113 -8.296 16.999 1.00 97.69 100 GLN A C 1
ATOM 805 O O . GLN A 1 100 ? -5.205 -9.306 17.690 1.00 97.69 100 GLN A O 1
ATOM 810 N N . ARG A 1 101 ? -4.082 -7.451 17.100 1.00 97.75 101 ARG A N 1
ATOM 811 C CA . ARG A 1 101 ? -2.996 -7.593 18.080 1.00 97.75 101 ARG A CA 1
ATOM 812 C C . ARG A 1 101 ? -3.322 -6.962 19.440 1.00 97.75 101 ARG A C 1
ATOM 814 O O . ARG A 1 101 ? -2.474 -6.984 20.323 1.00 97.75 101 ARG A O 1
ATOM 821 N N . GLY A 1 102 ? -4.517 -6.391 19.608 1.00 97.75 102 GLY A N 1
ATOM 822 C CA . GLY A 1 102 ? -4.926 -5.679 20.822 1.00 97.75 102 GLY A CA 1
ATOM 823 C C . GLY A 1 102 ? -4.371 -4.256 20.943 1.00 97.75 102 GLY A C 1
ATOM 824 O O . GLY A 1 102 ? -4.597 -3.600 21.957 1.00 97.75 102 GLY A O 1
ATOM 825 N N . ASP A 1 103 ? -3.679 -3.746 19.922 1.00 98.25 103 ASP A N 1
ATOM 826 C CA . ASP A 1 103 ? -3.089 -2.407 19.930 1.00 98.25 103 ASP A CA 1
ATOM 827 C C . ASP A 1 103 ? -4.116 -1.363 19.468 1.00 98.25 103 ASP A C 1
ATOM 829 O O . ASP A 1 103 ? -4.176 -0.962 18.300 1.00 98.25 103 ASP A O 1
ATOM 833 N N . GLN A 1 104 ? -4.975 -0.952 20.403 1.00 98.00 104 GLN A N 1
ATOM 834 C CA . GLN A 1 104 ? -6.043 0.014 20.140 1.00 98.00 104 GLN A CA 1
ATOM 835 C C . GLN A 1 104 ? -5.509 1.410 19.791 1.00 98.00 104 GLN A C 1
ATOM 837 O O . GLN A 1 104 ? -6.131 2.116 18.996 1.00 98.00 104 GLN A O 1
ATOM 842 N N . THR A 1 105 ? -4.353 1.798 20.339 1.00 98.19 105 THR A N 1
ATOM 843 C CA . THR A 1 105 ? -3.720 3.096 20.070 1.00 98.19 105 THR A CA 1
ATOM 844 C C . THR A 1 105 ? -3.267 3.180 18.617 1.00 98.19 105 THR A C 1
ATOM 846 O O . THR A 1 105 ? -3.652 4.110 17.904 1.00 98.19 105 THR A O 1
ATOM 849 N N . MET A 1 106 ? -2.519 2.180 18.137 1.00 98.19 106 MET A N 1
ATOM 850 C CA . MET A 1 106 ? -2.104 2.133 16.732 1.00 98.19 106 MET A CA 1
ATOM 851 C C . MET A 1 106 ? -3.296 1.955 15.795 1.00 98.19 106 MET A C 1
ATOM 853 O O . MET A 1 106 ? -3.337 2.574 14.732 1.00 98.19 106 MET A O 1
ATOM 857 N N . ALA A 1 107 ? -4.285 1.143 16.182 1.00 98.62 107 ALA A N 1
ATOM 858 C CA . ALA A 1 107 ? -5.499 0.983 15.391 1.00 98.62 107 ALA A CA 1
ATOM 859 C C . ALA A 1 107 ? -6.215 2.327 15.189 1.00 98.62 107 ALA A C 1
ATOM 861 O O . ALA A 1 107 ? -6.539 2.669 14.052 1.00 98.62 107 ALA A O 1
ATOM 862 N N . ARG A 1 108 ? -6.394 3.114 16.259 1.00 98.56 108 ARG A N 1
ATOM 863 C CA . ARG A 1 108 ? -7.009 4.447 16.192 1.00 98.56 108 ARG A CA 1
ATOM 864 C C . ARG A 1 108 ? -6.211 5.403 15.310 1.00 98.56 108 ARG A C 1
ATOM 866 O O . ARG A 1 108 ? -6.799 6.019 14.427 1.00 98.56 108 ARG A O 1
ATOM 873 N N . MET A 1 109 ? -4.890 5.457 15.486 1.00 98.44 109 MET A N 1
ATOM 874 C CA . MET A 1 109 ? -4.008 6.296 14.666 1.00 98.44 109 MET A CA 1
ATOM 875 C C . MET A 1 109 ? -4.195 6.018 13.165 1.00 98.44 109 MET A C 1
ATOM 877 O O . MET A 1 109 ? -4.348 6.946 12.368 1.00 98.44 109 MET A O 1
ATOM 881 N N . TYR A 1 110 ? -4.214 4.741 12.765 1.00 98.69 110 TYR A N 1
ATOM 882 C CA . TYR A 1 110 ? -4.441 4.377 11.367 1.00 98.69 110 TYR A CA 1
ATOM 883 C C . TYR A 1 110 ? -5.865 4.691 10.901 1.00 98.69 110 TYR A C 1
ATOM 885 O O . TYR A 1 110 ? -6.033 5.144 9.770 1.00 98.69 110 TYR A O 1
ATOM 893 N N . VAL A 1 111 ? -6.883 4.484 11.744 1.00 98.69 111 VAL A N 1
ATOM 894 C CA . VAL A 1 111 ? -8.272 4.828 11.403 1.00 98.69 111 VAL A CA 1
ATOM 895 C C . VAL A 1 111 ? -8.408 6.315 11.094 1.00 98.69 111 VAL A C 1
ATOM 897 O O . VAL A 1 111 ? -8.905 6.673 10.027 1.00 98.69 111 VAL A O 1
ATOM 900 N N . GLU A 1 112 ? -7.930 7.170 11.994 1.00 98.38 112 GLU A N 1
ATOM 901 C CA . GLU A 1 112 ? -8.032 8.626 11.868 1.00 98.38 112 GLU A CA 1
ATOM 902 C C . GLU A 1 112 ? -7.292 9.126 10.624 1.00 98.38 112 GLU A C 1
ATOM 904 O O . GLU A 1 112 ? -7.849 9.891 9.832 1.00 98.38 112 GLU A O 1
ATOM 909 N N . LYS A 1 113 ? -6.070 8.626 10.383 1.00 98.19 113 LYS A N 1
ATOM 910 C CA . LYS A 1 113 ? -5.332 8.966 9.161 1.00 98.19 113 LYS A CA 1
ATOM 911 C C . LYS A 1 113 ? -6.057 8.490 7.901 1.00 98.19 113 LYS A C 1
ATOM 913 O O . LYS A 1 113 ? -6.127 9.234 6.925 1.00 98.19 113 LYS A O 1
ATOM 918 N N . GLY A 1 114 ? -6.590 7.269 7.914 1.00 98.38 114 GLY A N 1
ATOM 919 C CA . GLY A 1 114 ? -7.333 6.700 6.791 1.00 98.38 114 GLY A CA 1
ATOM 920 C C . GLY A 1 114 ? -8.561 7.532 6.429 1.00 98.38 114 GLY A C 1
ATOM 921 O O . GLY A 1 114 ? -8.750 7.856 5.258 1.00 98.38 114 GLY A O 1
ATOM 922 N N . MET A 1 115 ? -9.343 7.935 7.436 1.00 98.50 115 MET A N 1
ATOM 923 C CA . MET A 1 115 ? -10.546 8.757 7.259 1.00 98.50 115 MET A CA 1
ATOM 924 C C . MET A 1 115 ? -10.220 10.148 6.707 1.00 98.50 115 MET A C 1
ATOM 926 O O . MET A 1 115 ? -10.992 10.680 5.916 1.00 98.50 115 MET A O 1
ATOM 930 N N . ALA A 1 116 ? -9.061 10.713 7.066 1.00 97.94 116 ALA A N 1
ATOM 931 C CA . ALA A 1 116 ? -8.598 11.988 6.520 1.00 97.94 116 ALA A CA 1
ATOM 932 C C . ALA A 1 116 ? -8.252 11.923 5.018 1.00 97.94 116 ALA A C 1
ATOM 934 O O . ALA A 1 116 ? -8.338 12.941 4.333 1.00 97.94 116 ALA A O 1
ATOM 935 N N . TRP A 1 117 ? -7.865 10.754 4.492 1.00 98.31 117 TRP A N 1
ATOM 936 C CA . TRP A 1 117 ? -7.716 10.558 3.044 1.00 98.31 117 TRP A CA 1
ATOM 937 C C . TRP A 1 117 ? -9.055 10.269 2.375 1.00 98.31 117 TRP A C 1
ATOM 939 O O . TRP A 1 117 ? -9.428 10.956 1.428 1.00 98.31 117 TRP A O 1
ATOM 949 N N . ALA A 1 118 ? -9.761 9.248 2.854 1.00 98.25 118 ALA A N 1
ATOM 950 C CA . ALA A 1 118 ? -11.091 8.895 2.385 1.00 98.25 118 ALA A CA 1
ATOM 951 C C . ALA A 1 118 ? -11.822 8.089 3.462 1.00 98.25 118 ALA A C 1
ATOM 953 O O . ALA A 1 118 ? -11.358 7.019 3.867 1.00 98.25 118 ALA A O 1
ATOM 954 N N . ASP A 1 119 ? -12.983 8.577 3.894 1.00 97.44 119 ASP A N 1
ATOM 955 C CA . ASP A 1 119 ? -13.826 7.848 4.835 1.00 97.44 119 ASP A CA 1
ATOM 956 C C . ASP A 1 119 ? -14.480 6.639 4.149 1.00 97.44 119 ASP A C 1
ATOM 958 O O . ASP A 1 119 ? -15.112 6.757 3.098 1.00 97.44 119 ASP A O 1
ATOM 962 N N . SER A 1 120 ? -14.299 5.454 4.734 1.00 96.56 120 SER A N 1
ATOM 963 C CA . SER A 1 120 ? -14.778 4.189 4.179 1.00 96.56 120 SER A CA 1
ATOM 964 C C . SER A 1 120 ? -15.509 3.370 5.233 1.00 96.56 120 SER A C 1
ATOM 966 O O . SER A 1 120 ? -15.183 3.411 6.421 1.00 96.56 120 SER A O 1
ATOM 968 N N . ALA A 1 121 ? -16.451 2.533 4.791 1.00 97.50 121 ALA A N 1
ATOM 969 C CA . ALA A 1 121 ? -17.207 1.653 5.683 1.00 97.50 121 ALA A CA 1
ATOM 970 C C . ALA A 1 121 ? -16.296 0.763 6.555 1.00 97.50 121 ALA A C 1
ATOM 972 O O . ALA A 1 121 ? -16.606 0.512 7.719 1.00 97.50 121 ALA A O 1
ATOM 973 N N . SER A 1 122 ? -15.145 0.329 6.025 1.00 96.75 122 SER A N 1
ATOM 974 C CA . SER A 1 122 ? -14.145 -0.443 6.774 1.00 96.75 122 SER A CA 1
ATOM 975 C C . SER A 1 122 ? -13.560 0.352 7.942 1.00 96.75 1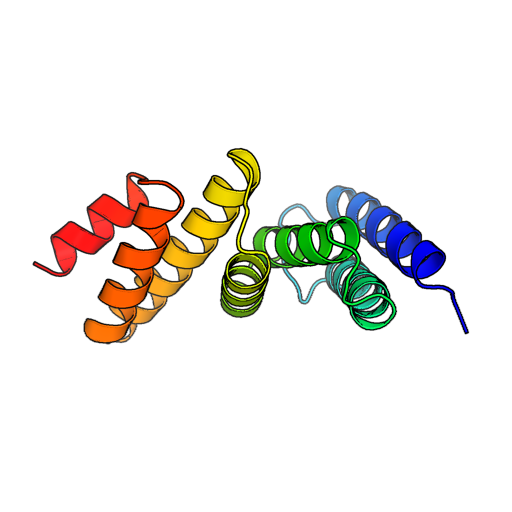22 SER A C 1
ATOM 977 O O . SER A 1 122 ? -13.477 -0.167 9.054 1.00 96.75 122 SER A O 1
ATOM 979 N N . LEU A 1 123 ? -13.183 1.612 7.713 1.00 98.50 123 LEU A N 1
ATOM 980 C CA . LEU A 1 123 ? -12.640 2.483 8.757 1.00 98.50 123 LEU A CA 1
ATOM 981 C C . LEU A 1 123 ? -13.702 2.809 9.806 1.00 98.50 123 LEU A C 1
ATOM 983 O O . LEU A 1 123 ? -13.433 2.683 10.999 1.00 98.50 123 LEU A O 1
ATOM 987 N N . GLN A 1 124 ? -14.924 3.135 9.379 1.00 98.38 124 GLN A N 1
ATOM 988 C CA . GLN A 1 124 ? -16.054 3.369 10.283 1.00 98.38 124 GLN A CA 1
ATOM 989 C C . GLN A 1 124 ? -16.344 2.141 11.157 1.00 98.38 124 GLN A C 1
ATOM 991 O O . GLN A 1 124 ? -16.586 2.271 12.358 1.00 98.38 124 GLN A O 1
ATOM 996 N N . ALA A 1 125 ? -16.293 0.937 10.582 1.00 98.19 125 ALA A N 1
ATOM 997 C CA . ALA A 1 125 ? -16.501 -0.304 11.320 1.00 98.19 125 ALA A CA 1
ATOM 998 C C . ALA A 1 125 ? -15.400 -0.564 12.360 1.00 98.19 125 ALA A C 1
ATOM 1000 O O . ALA A 1 125 ? -15.706 -1.034 13.455 1.00 98.19 125 ALA A O 1
ATOM 1001 N N . ILE A 1 126 ? -14.136 -0.254 12.048 1.00 98.19 126 ILE A N 1
ATOM 1002 C CA . ILE A 1 126 ? -13.032 -0.367 13.013 1.00 98.19 126 ILE A CA 1
ATOM 1003 C C . ILE A 1 126 ? -13.175 0.700 14.105 1.00 98.19 126 ILE A C 1
ATOM 1005 O O . ILE A 1 126 ? -13.067 0.363 15.280 1.00 98.19 126 ILE A O 1
ATOM 1009 N N . MET A 1 127 ? -13.494 1.948 13.745 1.00 97.75 127 MET A N 1
ATOM 1010 C CA . MET A 1 127 ? -13.694 3.040 14.705 1.00 97.75 127 MET A CA 1
ATOM 1011 C C . MET A 1 127 ? -14.763 2.700 15.746 1.00 97.75 127 MET A C 1
ATOM 1013 O O . MET A 1 127 ? -14.540 2.892 16.936 1.00 97.75 127 MET A O 1
ATOM 1017 N N . LYS A 1 128 ? -15.889 2.113 15.317 1.00 97.50 128 LYS A N 1
ATOM 1018 C CA . LYS A 1 128 ? -16.961 1.652 16.217 1.00 97.50 128 LYS A CA 1
ATOM 1019 C C . LYS A 1 128 ? -16.512 0.581 17.216 1.00 97.50 128 LYS A C 1
ATOM 1021 O O . LYS A 1 128 ? -17.118 0.461 18.266 1.00 97.50 128 LYS A O 1
ATOM 1026 N N . ARG A 1 129 ? -15.487 -0.215 16.892 1.00 96.19 129 ARG A N 1
ATOM 1027 C CA . ARG A 1 129 ? -14.927 -1.243 17.795 1.00 96.19 129 ARG A CA 1
ATOM 1028 C C . ARG A 1 129 ? -13.897 -0.683 18.777 1.00 96.19 129 ARG A C 1
ATOM 1030 O O . ARG A 1 129 ? -13.496 -1.394 19.689 1.00 96.19 129 ARG A O 1
ATOM 1037 N N . LEU A 1 130 ? -13.416 0.535 18.534 1.00 94.31 130 LEU A N 1
ATOM 1038 C CA . LEU A 1 130 ? -12.457 1.243 19.384 1.00 94.31 130 LEU A CA 1
ATOM 1039 C C . LEU A 1 130 ? -13.148 2.186 20.381 1.00 94.31 130 LEU A C 1
ATOM 1041 O O . LEU A 1 130 ? -12.461 2.829 21.172 1.00 94.31 130 LEU A O 1
ATOM 1045 N N . GLN A 1 131 ? -14.467 2.343 20.279 1.00 86.00 131 GLN A N 1
ATOM 1046 C CA . GLN A 1 131 ? -15.308 3.082 21.222 1.00 86.00 131 GLN A CA 1
ATOM 1047 C C . GLN A 1 131 ? -15.782 2.141 22.325 1.00 86.00 131 GLN A C 1
ATOM 1049 O O . GLN A 1 131 ? -15.829 2.611 23.480 1.00 86.00 131 GLN A O 1
#

Sequence (131 aa):
MMSAGDNFAKAQEYAVQADVAYPVPFYDRTLWKAAVDHAYYAASMEAGNRDYNAYLAQLYTKTQWWINAYNAWTRLGDLNDQEKQWASLSAAKLAYLALQRGDQTMARMYVEKGMAWADSASLQAIMKRLQ

Radius of gyration: 15.59 Å; chains: 1; bounding box: 40×31×39 Å

Foldseek 3Di:
DDALVRLQVQLVVLVVVCVVVPVAAACPPPSLVSSLVSLVVSCVRVVVDLVSLLVNLVSCLRNVVLVSNLVSLVVSPDDDLVSLQSNLSSLLVQLVVCVVVVNLVSNVVSLVVSVVSPDDPSSVVSVVVSD

Organism: NCBI:txid1507289